Protein AF-A0A516KHA9-F1 (afdb_monomer_lite)

Structure (mmCIF, N/CA/C/O backbone):
data_AF-A0A516KHA9-F1
#
_entry.id   AF-A0A516KHA9-F1
#
loop_
_atom_site.group_PDB
_atom_site.id
_atom_site.type_symbol
_atom_site.label_atom_id
_atom_site.label_alt_id
_atom_site.label_comp_id
_atom_site.label_asym_id
_atom_site.label_entity_id
_atom_site.label_seq_id
_atom_site.pdbx_PDB_ins_code
_atom_site.Cartn_x
_atom_site.Cartn_y
_atom_site.Cartn_z
_atom_site.occupancy
_atom_site.B_iso_or_equiv
_atom_site.auth_seq_id
_atom_site.auth_comp_id
_atom_site.auth_asym_id
_atom_site.auth_atom_id
_atom_site.pdbx_PDB_model_num
ATOM 1 N N . MET A 1 1 ? 17.713 3.922 -11.144 1.00 51.28 1 MET A N 1
ATOM 2 C CA . MET A 1 1 ? 16.281 3.558 -11.245 1.00 51.28 1 MET A CA 1
ATOM 3 C C . ME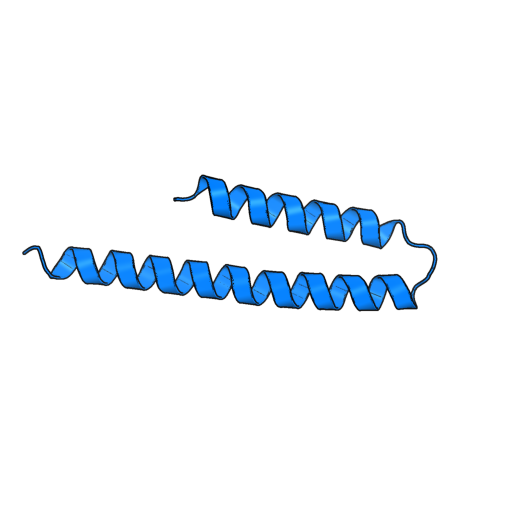T A 1 1 ? 15.719 2.875 -9.993 1.00 51.28 1 MET A C 1
ATOM 5 O O . MET A 1 1 ? 14.678 3.310 -9.526 1.00 51.28 1 MET A O 1
ATOM 9 N N . PHE A 1 2 ? 16.395 1.894 -9.381 1.00 57.34 2 PHE A N 1
ATOM 10 C CA . PHE A 1 2 ? 15.825 1.085 -8.281 1.00 57.34 2 PHE A CA 1
ATOM 11 C C . PHE A 1 2 ? 15.479 1.812 -6.962 1.00 57.34 2 PHE A C 1
ATOM 13 O O . PHE A 1 2 ? 14.587 1.368 -6.247 1.00 57.34 2 PHE A O 1
ATOM 20 N N . LYS A 1 3 ? 16.100 2.961 -6.650 1.00 59.75 3 LYS A N 1
ATOM 21 C CA . LYS A 1 3 ? 15.842 3.695 -5.390 1.00 59.75 3 LYS A CA 1
ATOM 22 C C . LYS A 1 3 ? 14.411 4.234 -5.250 1.00 59.75 3 LYS A C 1
ATOM 24 O O . LYS A 1 3 ? 13.947 4.399 -4.128 1.00 59.75 3 LYS A O 1
ATOM 29 N N . ASN A 1 4 ? 13.725 4.548 -6.352 1.00 67.75 4 ASN A N 1
ATOM 30 C CA . ASN A 1 4 ? 12.348 5.056 -6.292 1.00 67.75 4 ASN A CA 1
ATOM 31 C C . ASN A 1 4 ? 11.335 3.919 -6.116 1.00 67.75 4 ASN A C 1
ATOM 33 O O . ASN A 1 4 ? 10.380 4.080 -5.366 1.00 67.75 4 ASN A O 1
ATOM 37 N N . ALA A 1 5 ? 11.590 2.759 -6.725 1.00 68.94 5 ALA A N 1
ATOM 38 C CA . ALA A 1 5 ? 10.785 1.559 -6.522 1.00 68.94 5 ALA A CA 1
ATOM 39 C C . ALA A 1 5 ? 10.875 1.055 -5.075 1.00 68.94 5 ALA A C 1
ATOM 41 O O . ALA A 1 5 ? 9.861 0.825 -4.429 1.00 68.94 5 ALA A O 1
ATOM 42 N N . GLU A 1 6 ? 12.086 1.024 -4.515 1.00 71.50 6 GLU A N 1
ATOM 43 C CA . GLU A 1 6 ? 12.310 0.627 -3.122 1.00 71.50 6 GLU A CA 1
ATOM 44 C C . GLU A 1 6 ? 11.602 1.560 -2.118 1.00 71.50 6 GLU A C 1
ATOM 46 O O . GLU A 1 6 ? 11.089 1.113 -1.092 1.00 71.50 6 GLU A O 1
ATOM 51 N N . LYS A 1 7 ? 11.537 2.866 -2.414 1.00 73.62 7 LYS A N 1
ATOM 52 C CA . LYS A 1 7 ? 10.781 3.836 -1.603 1.00 73.62 7 LYS A CA 1
ATOM 53 C C . LYS A 1 7 ? 9.276 3.586 -1.660 1.00 73.62 7 LYS A C 1
ATOM 55 O O . LYS A 1 7 ? 8.623 3.721 -0.629 1.00 73.62 7 LYS A O 1
ATOM 60 N N . ILE A 1 8 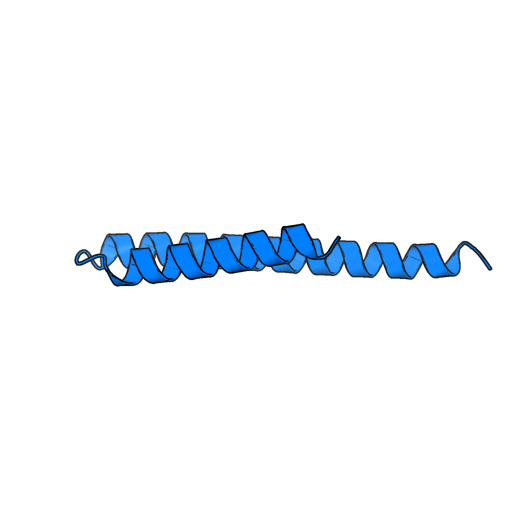? 8.747 3.227 -2.831 1.00 76.69 8 ILE A N 1
ATOM 61 C CA . ILE A 1 8 ? 7.328 2.896 -2.998 1.00 76.69 8 ILE A CA 1
ATOM 62 C C . ILE A 1 8 ? 7.006 1.638 -2.198 1.00 76.69 8 ILE A C 1
ATOM 64 O O . ILE A 1 8 ? 6.127 1.703 -1.350 1.00 76.69 8 ILE A O 1
ATOM 68 N N . SER A 1 9 ? 7.774 0.554 -2.355 1.00 75.31 9 SER A N 1
ATOM 69 C CA . SER A 1 9 ? 7.588 -0.675 -1.569 1.00 75.31 9 SER A CA 1
ATOM 70 C C . SER A 1 9 ? 7.577 -0.410 -0.059 1.00 75.31 9 SER A C 1
ATOM 72 O O . SER A 1 9 ? 6.645 -0.820 0.624 1.00 75.31 9 SER A O 1
ATOM 74 N N . LYS A 1 10 ? 8.532 0.378 0.460 1.00 76.81 10 LYS A N 1
ATOM 75 C CA . LYS A 1 10 ? 8.557 0.758 1.886 1.00 76.81 10 LYS A CA 1
ATOM 76 C C . LYS A 1 10 ? 7.328 1.564 2.315 1.00 76.81 10 LYS A C 1
ATOM 78 O O . LYS A 1 10 ? 6.851 1.392 3.434 1.00 76.81 10 LYS A O 1
ATOM 83 N N . ALA A 1 11 ? 6.823 2.451 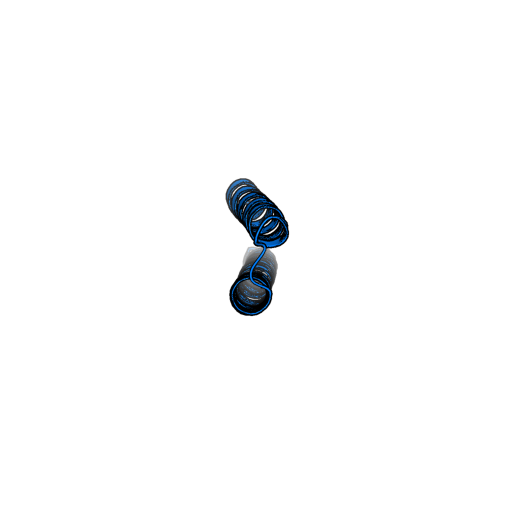1.457 1.00 76.19 11 ALA A N 1
ATOM 84 C CA . ALA A 1 11 ? 5.600 3.201 1.729 1.00 76.19 11 ALA A CA 1
ATOM 85 C C . ALA A 1 11 ? 4.367 2.284 1.783 1.00 76.19 11 ALA A C 1
ATOM 87 O O . ALA A 1 11 ? 3.519 2.472 2.652 1.00 76.19 11 ALA A O 1
ATOM 88 N N . MET A 1 12 ? 4.299 1.263 0.920 1.00 77.38 12 MET A N 1
ATOM 89 C CA . MET A 1 12 ? 3.218 0.270 0.934 1.00 77.38 12 MET A CA 1
ATOM 90 C C . MET A 1 12 ? 3.237 -0.561 2.220 1.00 77.38 12 MET A C 1
ATOM 92 O O . MET A 1 12 ? 2.207 -0.684 2.877 1.00 77.38 12 MET A O 1
ATOM 96 N N . ASP A 1 13 ? 4.412 -1.038 2.637 1.00 77.44 13 ASP A N 1
ATOM 97 C CA . ASP A 1 13 ? 4.571 -1.799 3.882 1.00 77.44 13 ASP A CA 1
ATOM 98 C C . ASP A 1 13 ? 4.161 -0.983 5.120 1.00 77.44 13 ASP A C 1
ATOM 100 O O . ASP A 1 13 ? 3.540 -1.507 6.047 1.00 77.44 13 ASP A O 1
ATOM 104 N N . MET A 1 14 ? 4.492 0.315 5.152 1.00 75.56 14 MET A N 1
ATOM 105 C CA . MET A 1 14 ? 4.066 1.213 6.234 1.00 75.56 14 MET A CA 1
ATOM 106 C C . MET A 1 14 ? 2.557 1.435 6.242 1.00 75.56 14 MET A C 1
ATOM 108 O O . MET A 1 14 ? 1.959 1.436 7.317 1.00 75.56 14 MET A O 1
ATOM 112 N N . LEU A 1 15 ? 1.936 1.596 5.071 1.00 76.50 15 LEU A N 1
ATOM 113 C CA . LEU A 1 15 ? 0.487 1.729 4.977 1.00 76.50 15 LEU A CA 1
ATOM 114 C C . LEU A 1 15 ? -0.207 0.476 5.514 1.00 76.50 15 LEU A C 1
ATOM 116 O O . LEU A 1 15 ? -1.086 0.617 6.357 1.00 76.50 15 LEU A O 1
ATOM 120 N N . ILE A 1 16 ? 0.237 -0.729 5.138 1.00 73.00 16 ILE A N 1
ATOM 121 C CA . ILE A 1 16 ? -0.318 -1.997 5.653 1.00 73.00 16 ILE A CA 1
ATOM 122 C C . ILE A 1 16 ? -0.270 -2.031 7.184 1.00 73.00 16 ILE A C 1
ATOM 124 O O . ILE A 1 16 ? -1.294 -2.267 7.820 1.00 73.00 16 ILE A O 1
ATOM 128 N N . LYS A 1 17 ? 0.885 -1.708 7.782 1.00 73.88 17 LYS A N 1
ATOM 129 C CA . LYS A 1 17 ? 1.050 -1.696 9.246 1.00 73.88 17 LYS A CA 1
ATOM 130 C C . LYS A 1 17 ? 0.109 -0.720 9.948 1.00 73.88 17 LYS A C 1
ATOM 132 O O . LYS A 1 17 ? -0.553 -1.104 10.903 1.00 73.88 17 LYS A O 1
ATOM 137 N N . VAL A 1 18 ? 0.004 0.515 9.453 1.00 72.38 18 VAL A N 1
ATOM 138 C CA . VAL A 1 18 ? -0.935 1.510 10.005 1.00 72.38 18 VAL A CA 1
ATOM 139 C C . VAL A 1 18 ? -2.383 1.040 9.845 1.00 72.38 18 VAL A C 1
ATOM 141 O O . VAL A 1 18 ? -3.226 1.318 10.692 1.00 72.38 18 VAL A O 1
ATOM 144 N N . THR A 1 19 ? -2.675 0.297 8.777 1.00 72.44 19 THR A N 1
ATOM 145 C CA . THR A 1 19 ? -4.001 -0.283 8.558 1.00 72.44 19 THR A CA 1
ATOM 146 C C . THR A 1 19 ? -4.323 -1.394 9.557 1.00 72.44 19 THR A C 1
ATOM 148 O O . THR A 1 19 ? -5.467 -1.521 9.989 1.00 72.44 19 THR A O 1
ATOM 151 N N . ASP A 1 20 ? -3.334 -2.205 9.932 1.00 70.81 20 ASP A N 1
ATOM 152 C CA . ASP A 1 20 ? -3.507 -3.289 10.900 1.00 70.81 20 ASP A CA 1
ATOM 153 C C . ASP A 1 20 ? -3.826 -2.785 12.312 1.00 70.81 20 ASP A C 1
ATOM 155 O O . ASP A 1 20 ? -4.518 -3.481 13.055 1.00 70.81 20 ASP A O 1
ATOM 159 N N . GLU A 1 21 ? -3.398 -1.567 12.646 1.00 75.56 21 GLU A N 1
ATOM 160 C CA . GLU A 1 21 ? -3.711 -0.881 13.906 1.00 75.56 21 GLU A CA 1
ATOM 161 C C . GLU A 1 21 ? -5.126 -0.264 13.928 1.00 75.56 21 GLU A C 1
ATOM 163 O O . GLU A 1 21 ? -5.571 0.241 14.960 1.00 75.56 21 GLU A O 1
ATOM 168 N N . LEU A 1 22 ? -5.874 -0.305 12.815 1.00 76.38 22 LEU A N 1
ATOM 169 C CA . LEU A 1 22 ? -7.242 0.211 12.768 1.00 76.38 22 LEU A CA 1
ATOM 170 C C . LEU A 1 22 ? -8.229 -0.767 13.419 1.00 76.38 22 LEU A C 1
ATOM 172 O O . LEU A 1 22 ? -8.512 -1.840 12.893 1.00 76.38 22 LEU A O 1
ATOM 176 N N . GLU A 1 23 ? -8.869 -0.330 14.504 1.00 74.62 23 GLU A N 1
ATOM 177 C CA . GLU A 1 23 ? -9.931 -1.088 15.188 1.00 74.62 23 GLU A CA 1
ATOM 178 C C . GLU A 1 23 ? -11.214 -1.243 14.345 1.00 74.62 23 GLU A C 1
ATOM 180 O O . GLU A 1 23 ? -12.037 -2.126 14.590 1.00 74.62 23 GLU A O 1
ATOM 185 N N . LYS A 1 24 ? -11.410 -0.383 13.334 1.00 75.56 24 LYS A N 1
ATOM 186 C CA . LYS A 1 24 ? -12.579 -0.419 12.441 1.00 75.56 24 LYS A CA 1
ATOM 187 C C . LYS A 1 24 ? -12.296 -1.260 11.199 1.00 75.56 24 LYS A C 1
ATOM 189 O O . LYS A 1 24 ? -11.703 -0.764 10.241 1.00 75.56 24 LYS A O 1
ATOM 194 N N . LEU A 1 25 ? -12.818 -2.487 11.205 1.00 76.12 25 LEU A N 1
ATOM 195 C CA . LEU A 1 25 ? -12.651 -3.490 10.146 1.00 76.12 25 LEU A CA 1
ATOM 196 C C . LEU A 1 25 ? -12.959 -2.953 8.735 1.00 76.12 25 LEU A C 1
ATOM 198 O O . LEU A 1 25 ? -12.170 -3.143 7.820 1.00 76.12 25 LEU A O 1
ATOM 202 N N . GLU A 1 26 ? -14.045 -2.193 8.578 1.00 74.94 26 GLU A N 1
ATOM 203 C CA . GLU A 1 26 ? -14.454 -1.628 7.281 1.00 74.94 26 GLU A CA 1
ATOM 204 C C . GLU A 1 26 ? -13.415 -0.646 6.706 1.00 74.94 26 GLU A C 1
ATOM 206 O O . GLU A 1 26 ? -13.114 -0.667 5.514 1.00 74.94 26 GLU A O 1
ATOM 211 N N . ARG A 1 27 ? -12.792 0.188 7.554 1.00 71.12 27 ARG A N 1
ATOM 212 C CA . ARG A 1 27 ? -11.701 1.078 7.111 1.00 71.12 27 ARG A CA 1
ATOM 213 C C . ARG A 1 27 ? -10.441 0.297 6.777 1.00 71.12 27 ARG A C 1
ATOM 215 O O . ARG A 1 27 ? -9.701 0.703 5.885 1.00 71.12 27 ARG A O 1
ATOM 222 N N . LYS A 1 28 ? -10.202 -0.803 7.492 1.00 77.44 28 LYS A N 1
ATOM 223 C CA . LYS A 1 28 ? -9.070 -1.685 7.232 1.00 77.44 28 LYS A CA 1
ATOM 224 C C . LYS A 1 28 ? -9.193 -2.346 5.862 1.00 77.44 28 LYS A C 1
ATOM 226 O O . LYS A 1 28 ? -8.252 -2.292 5.079 1.00 77.44 28 LYS A O 1
ATOM 231 N N . GLU A 1 29 ? -10.364 -2.877 5.532 1.00 77.69 29 GLU A N 1
ATOM 232 C CA . GLU A 1 29 ? -10.636 -3.485 4.225 1.00 77.69 29 GLU A CA 1
ATOM 233 C C . GLU A 1 29 ? -10.509 -2.476 3.074 1.00 77.69 29 GLU A C 1
ATOM 235 O O . GLU A 1 29 ? -9.858 -2.768 2.071 1.00 77.69 29 GLU A O 1
ATOM 240 N N . GLN A 1 30 ? -11.044 -1.260 3.241 1.00 73.69 30 GLN A N 1
ATOM 241 C CA . GLN A 1 30 ? -10.915 -0.190 2.243 1.00 73.69 30 GLN A CA 1
ATOM 242 C C . GLN A 1 30 ? -9.453 0.202 1.990 1.00 73.69 30 GLN A C 1
ATOM 244 O O . GLN A 1 30 ? -9.057 0.370 0.837 1.00 73.69 30 GLN A O 1
ATOM 249 N N . LEU A 1 31 ? -8.630 0.326 3.038 1.00 79.38 31 LEU A N 1
ATOM 250 C CA . LEU A 1 31 ? -7.215 0.661 2.855 1.00 79.38 31 LEU A CA 1
ATOM 251 C C . LEU A 1 31 ? -6.436 -0.488 2.209 1.00 7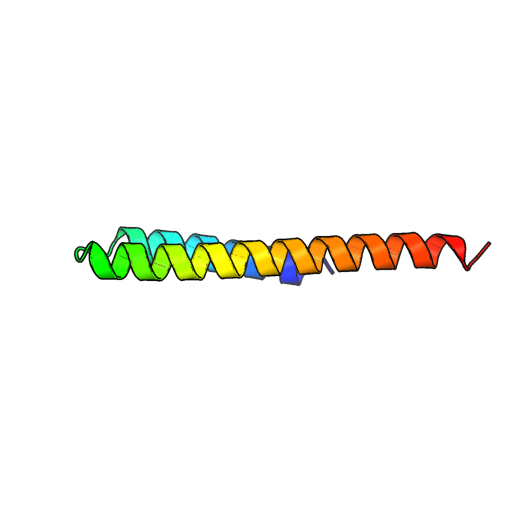9.38 31 LEU A C 1
ATOM 253 O O . LEU A 1 31 ? -5.620 -0.239 1.326 1.00 79.38 31 LEU A O 1
ATOM 257 N N . VAL A 1 32 ? -6.697 -1.736 2.612 1.00 79.12 32 VAL A N 1
ATOM 258 C CA . VAL A 1 32 ? -6.062 -2.918 2.007 1.00 79.12 32 VAL A CA 1
ATOM 259 C C . VAL A 1 32 ? -6.367 -2.988 0.509 1.00 79.12 32 VAL A C 1
ATOM 261 O O . VAL A 1 32 ? -5.455 -3.247 -0.275 1.00 79.12 32 VAL A O 1
ATOM 264 N N . ALA A 1 33 ? -7.600 -2.687 0.091 1.00 79.31 33 ALA A N 1
ATOM 265 C CA . ALA A 1 33 ? -7.965 -2.634 -1.324 1.00 79.31 33 ALA A CA 1
ATOM 266 C C . ALA A 1 33 ? -7.139 -1.590 -2.100 1.00 79.31 33 ALA A C 1
ATOM 268 O O . ALA A 1 33 ? -6.549 -1.912 -3.132 1.00 79.31 33 ALA A O 1
ATOM 269 N N . VAL A 1 34 ? -7.008 -0.372 -1.563 1.00 79.00 34 VAL A N 1
ATOM 270 C CA . VAL A 1 34 ? -6.211 0.705 -2.182 1.00 79.00 34 VAL A CA 1
ATOM 271 C C . VAL A 1 34 ? -4.722 0.345 -2.250 1.00 79.00 34 VAL A C 1
ATOM 273 O O . VAL A 1 34 ? -4.060 0.587 -3.260 1.00 79.00 34 VAL A O 1
ATOM 276 N N . ILE A 1 35 ? -4.177 -0.269 -1.197 1.00 80.56 35 ILE A N 1
ATOM 277 C CA . ILE A 1 35 ? -2.789 -0.754 -1.168 1.00 80.56 35 ILE A CA 1
ATOM 278 C C . ILE A 1 35 ? -2.580 -1.846 -2.226 1.00 80.56 35 ILE A C 1
ATOM 280 O O . ILE A 1 35 ? -1.546 -1.880 -2.894 1.00 80.56 35 ILE A O 1
ATOM 284 N N . HIS A 1 36 ? -3.549 -2.734 -2.423 1.00 80.69 36 HIS A N 1
ATOM 285 C CA . HIS A 1 36 ? -3.439 -3.779 -3.433 1.00 80.69 36 HIS A CA 1
ATOM 286 C C . HIS A 1 36 ? -3.436 -3.193 -4.855 1.00 80.69 36 HIS A C 1
ATOM 288 O O . HIS A 1 36 ? -2.571 -3.541 -5.660 1.00 80.69 36 HIS A O 1
ATOM 294 N N . GLU A 1 37 ? -4.326 -2.242 -5.153 1.00 78.44 37 GLU A N 1
ATOM 295 C CA . GLU A 1 37 ? -4.355 -1.548 -6.451 1.00 78.44 37 GLU A CA 1
ATOM 296 C C . GLU A 1 37 ? -3.043 -0.814 -6.747 1.00 78.44 37 GLU A C 1
ATOM 298 O O . GLU A 1 37 ? -2.469 -0.961 -7.830 1.00 78.44 37 GLU A O 1
ATOM 303 N N . LEU A 1 38 ? -2.510 -0.084 -5.764 1.00 80.12 38 LEU A N 1
ATOM 304 C CA . LEU A 1 38 ? -1.218 0.592 -5.891 1.00 80.12 38 LEU A CA 1
ATOM 305 C C . LEU A 1 38 ? -0.071 -0.398 -6.165 1.00 80.12 38 LEU A C 1
ATOM 307 O O . LEU A 1 38 ? 0.842 -0.083 -6.931 1.00 80.12 38 LEU A O 1
ATOM 311 N N . SER A 1 39 ? -0.128 -1.602 -5.588 1.00 78.81 39 SER A N 1
ATOM 312 C CA . SER A 1 39 ? 0.900 -2.635 -5.765 1.00 78.81 39 SER A CA 1
ATOM 313 C C . SER A 1 39 ? 0.899 -3.164 -7.196 1.00 78.81 39 SER A C 1
ATOM 315 O O . SER A 1 39 ? 1.960 -3.299 -7.806 1.00 78.81 39 SER A O 1
ATOM 317 N N . VAL A 1 40 ? -0.292 -3.406 -7.751 1.00 81.69 40 VAL A N 1
ATOM 318 C CA . VAL A 1 40 ? -0.472 -3.863 -9.136 1.00 81.69 40 VAL A CA 1
ATOM 319 C C . VAL A 1 40 ? 0.063 -2.826 -10.120 1.00 81.69 40 VAL A C 1
ATOM 321 O O . VAL A 1 40 ? 0.853 -3.164 -11.001 1.00 81.69 40 VAL A O 1
ATOM 324 N N . VAL A 1 41 ? -0.299 -1.551 -9.941 1.00 80.00 41 VAL A N 1
ATOM 325 C CA . VAL A 1 41 ? 0.195 -0.461 -10.798 1.00 80.00 41 VAL A CA 1
ATOM 326 C C . VAL A 1 41 ? 1.717 -0.340 -10.701 1.00 80.00 41 VAL A C 1
ATOM 328 O O . VAL A 1 41 ? 2.393 -0.204 -11.722 1.00 80.00 41 VAL A O 1
ATOM 331 N N . HIS A 1 42 ? 2.281 -0.442 -9.494 1.00 77.88 42 HIS A N 1
ATOM 332 C CA . HIS A 1 42 ? 3.728 -0.381 -9.308 1.00 77.88 42 HIS A CA 1
ATOM 333 C C . HIS A 1 42 ? 4.459 -1.523 -10.029 1.00 77.88 42 HIS A C 1
ATOM 335 O O . HIS A 1 42 ? 5.456 -1.279 -10.711 1.00 77.88 42 HIS A O 1
ATOM 341 N N . GLN A 1 43 ? 3.952 -2.754 -9.915 1.00 75.06 43 GLN A N 1
ATOM 342 C CA . GLN A 1 43 ? 4.512 -3.912 -10.614 1.00 75.06 43 GLN A CA 1
ATOM 343 C C . GLN A 1 43 ? 4.398 -3.782 -12.137 1.00 75.06 43 GLN A C 1
ATOM 345 O O . GLN A 1 43 ? 5.360 -4.108 -12.832 1.00 75.06 43 GLN A O 1
ATOM 350 N N . GLY A 1 44 ? 3.281 -3.253 -12.649 1.00 78.06 44 GLY A N 1
ATOM 351 C CA . GLY A 1 44 ? 3.100 -2.970 -14.075 1.00 78.06 44 GLY A CA 1
ATOM 352 C C . GLY A 1 44 ? 4.158 -2.005 -14.611 1.00 78.06 44 GLY A C 1
ATOM 353 O O . GLY A 1 44 ? 4.897 -2.347 -15.529 1.00 78.06 44 GLY A O 1
ATOM 354 N N . VAL A 1 45 ? 4.337 -0.855 -13.952 1.00 78.44 45 VAL A N 1
ATOM 355 C CA . VAL A 1 45 ? 5.352 0.141 -14.343 1.00 78.44 45 VAL A CA 1
ATOM 356 C C . VAL A 1 45 ? 6.772 -0.437 -14.301 1.00 78.44 45 VAL A C 1
ATOM 358 O O . VAL A 1 45 ? 7.593 -0.133 -15.166 1.00 78.44 45 VAL A O 1
ATOM 361 N N . LEU A 1 46 ? 7.087 -1.281 -13.313 1.00 75.12 46 LEU A N 1
ATOM 362 C CA . LEU A 1 46 ? 8.382 -1.967 -13.260 1.00 75.12 46 LEU A CA 1
ATOM 363 C C . LEU A 1 46 ? 8.573 -2.961 -14.412 1.00 75.12 46 LEU A C 1
ATOM 365 O O . LEU A 1 46 ? 9.675 -3.047 -14.959 1.00 75.12 46 LEU A O 1
ATOM 369 N N . GLY A 1 47 ? 7.525 -3.702 -14.776 1.00 75.12 47 GLY A N 1
ATOM 370 C CA . GLY A 1 47 ? 7.529 -4.609 -15.923 1.00 75.12 47 GLY A CA 1
ATOM 371 C C . GLY A 1 47 ? 7.744 -3.870 -17.244 1.00 75.12 47 GLY A C 1
ATOM 372 O O . GLY A 1 47 ? 8.600 -4.266 -18.041 1.00 75.12 47 GLY A O 1
ATOM 373 N N . ASP A 1 48 ? 7.048 -2.752 -17.435 1.00 74.31 48 ASP A N 1
ATOM 374 C CA . ASP A 1 48 ? 7.151 -1.921 -18.637 1.00 74.31 48 ASP A CA 1
ATOM 375 C C . ASP A 1 48 ? 8.546 -1.300 -18.775 1.00 74.31 48 ASP A C 1
ATOM 377 O O . ASP A 1 48 ? 9.163 -1.379 -19.836 1.00 74.31 48 ASP A O 1
ATOM 381 N N . LEU A 1 49 ? 9.101 -0.759 -17.682 1.00 70.06 49 LEU A N 1
ATOM 382 C CA . LEU A 1 49 ? 10.462 -0.210 -17.666 1.00 70.06 49 LEU A CA 1
ATOM 383 C C . LEU A 1 49 ? 11.523 -1.270 -17.976 1.00 70.06 49 LEU A C 1
ATOM 385 O O . LEU A 1 49 ? 12.492 -0.982 -18.678 1.00 70.06 49 LEU A O 1
ATOM 389 N N . ARG A 1 50 ? 11.352 -2.498 -17.468 1.00 68.19 50 ARG A N 1
ATOM 390 C CA . ARG A 1 50 ? 12.266 -3.611 -17.760 1.00 68.19 50 ARG A CA 1
ATOM 391 C C . ARG A 1 50 ? 12.206 -4.015 -19.231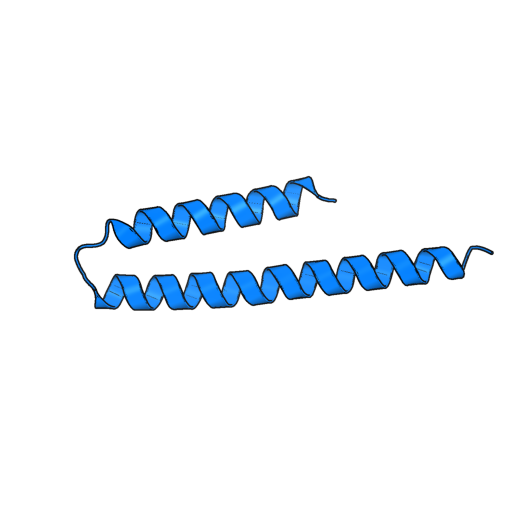 1.00 68.19 50 ARG A C 1
ATOM 393 O O . ARG A 1 50 ? 13.243 -4.293 -19.824 1.00 68.19 50 ARG A O 1
ATOM 400 N N . THR A 1 51 ? 11.008 -4.031 -19.804 1.00 68.31 51 THR A N 1
ATOM 401 C CA . THR A 1 51 ? 10.788 -4.366 -21.216 1.00 68.31 51 THR A CA 1
ATOM 402 C C . THR A 1 51 ? 11.369 -3.291 -22.132 1.00 68.31 51 THR A C 1
ATOM 404 O O . THR A 1 51 ? 12.064 -3.615 -23.090 1.00 68.31 51 THR A O 1
ATOM 407 N N . TYR A 1 52 ? 11.170 -2.012 -21.800 1.00 60.97 52 TYR A N 1
ATOM 408 C CA . TYR A 1 52 ? 11.750 -0.898 -22.550 1.00 60.97 52 TYR A CA 1
ATOM 409 C C . TYR A 1 52 ? 13.283 -0.937 -22.543 1.00 60.97 52 TYR A C 1
ATOM 411 O O . TYR A 1 52 ? 13.895 -0.850 -23.601 1.00 60.97 52 TYR A O 1
ATOM 419 N N . ALA A 1 53 ? 13.895 -1.140 -21.370 1.00 59.44 53 ALA A N 1
ATOM 420 C CA . ALA A 1 53 ? 15.349 -1.243 -21.248 1.00 59.44 53 ALA A CA 1
ATOM 421 C C . ALA A 1 53 ? 15.928 -2.406 -22.074 1.00 59.44 53 ALA A C 1
ATOM 423 O O . ALA A 1 53 ? 16.964 -2.252 -22.710 1.00 59.44 53 ALA A O 1
ATOM 424 N N . HIS A 1 54 ? 15.237 -3.550 -22.111 1.00 61.31 54 HIS A N 1
ATOM 425 C CA . HIS A 1 54 ? 15.679 -4.695 -22.905 1.00 61.31 54 HIS A CA 1
ATOM 426 C C . HIS A 1 54 ? 15.617 -4.431 -24.415 1.00 61.31 54 HIS A C 1
ATOM 428 O O . HIS A 1 54 ? 16.491 -4.885 -25.144 1.00 61.31 54 HIS A O 1
ATOM 434 N N . ASN A 1 55 ? 14.614 -3.685 -24.885 1.00 60.78 55 ASN A N 1
ATOM 435 C CA . ASN A 1 55 ? 14.464 -3.374 -26.306 1.00 60.78 55 ASN A CA 1
ATOM 436 C C . ASN A 1 55 ? 15.496 -2.348 -26.796 1.00 60.78 55 ASN A C 1
ATOM 438 O O . ASN A 1 55 ? 15.957 -2.457 -27.927 1.00 60.78 55 ASN A O 1
ATOM 442 N N . THR A 1 56 ? 15.910 -1.398 -25.953 1.00 59.41 56 THR A N 1
ATOM 443 C CA . THR A 1 56 ? 16.964 -0.434 -26.311 1.00 59.41 56 THR A CA 1
ATOM 444 C C . THR A 1 56 ? 18.353 -1.068 -26.416 1.00 59.41 56 THR A C 1
ATOM 446 O O . THR A 1 56 ? 19.164 -0.598 -27.202 1.00 59.41 56 THR A O 1
ATOM 449 N N . ASP A 1 57 ? 18.619 -2.171 -25.707 1.00 54.41 57 ASP A N 1
ATOM 450 C CA . ASP A 1 57 ? 19.903 -2.888 -25.798 1.00 54.41 57 ASP A CA 1
ATOM 451 C C . ASP A 1 57 ? 20.092 -3.627 -27.149 1.00 54.41 57 ASP A C 1
ATOM 453 O O . ASP A 1 57 ? 21.207 -4.035 -27.479 1.00 54.41 57 ASP A O 1
ATOM 457 N N . TYR A 1 58 ? 19.024 -3.810 -27.941 1.00 53.69 58 TYR A N 1
ATOM 458 C CA . TYR A 1 58 ? 19.078 -4.427 -29.277 1.00 53.69 58 TYR A CA 1
ATOM 459 C C . TYR A 1 58 ? 19.181 -3.422 -30.429 1.00 53.69 58 TYR A C 1
ATOM 461 O O . TYR A 1 58 ? 19.538 -3.828 -31.531 1.00 53.69 58 TYR A O 1
ATOM 469 N N . GLU A 1 59 ? 18.874 -2.142 -30.206 1.00 52.88 59 GLU A N 1
ATOM 470 C CA . GLU A 1 59 ? 18.957 -1.112 -31.255 1.00 52.88 59 GLU A CA 1
ATOM 471 C C . GLU A 1 59 ? 20.368 -0.507 -31.399 1.00 52.88 59 GLU A C 1
ATOM 473 O O . GLU A 1 59 ? 20.634 0.178 -32.383 1.00 52.88 59 GLU A O 1
ATOM 478 N N . ASP A 1 60 ? 21.285 -0.813 -30.472 1.00 51.53 60 ASP A N 1
ATOM 479 C CA . ASP A 1 60 ? 22.681 -0.338 -30.456 1.00 51.53 60 ASP A CA 1
ATOM 480 C C . ASP A 1 60 ? 23.720 -1.377 -30.974 1.00 51.53 60 ASP A C 1
ATOM 482 O O . ASP A 1 60 ? 24.923 -1.185 -30.779 1.00 51.53 60 ASP A O 1
ATOM 486 N N . ASN A 1 61 ? 23.296 -2.463 -31.648 1.00 44.38 61 ASN A N 1
ATOM 487 C CA . ASN A 1 61 ? 24.182 -3.437 -32.332 1.00 44.38 61 ASN A CA 1
ATOM 488 C C . ASN A 1 61 ? 23.984 -3.476 -33.853 1.00 44.38 61 ASN A C 1
ATOM 490 O O . ASN A 1 61 ? 22.839 -3.719 -34.294 1.00 44.38 61 ASN A O 1
#

Secondary structure (DSSP, 8-state):
-HHHHHHHHHHHHHHHHHHHT-S-HHHHHHHHHHHHHHHHHHHHHHHHHHHHHHHHHHHT-

Organism: NCBI:txid2594883

Seque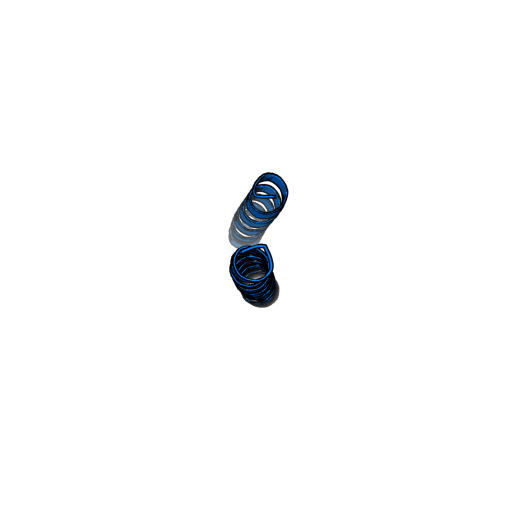nce (61 aa):
MFKNAEKISKAMDMLIKVTDELEKLERKEQLVAVIHELSVVHQGVLGDLRTYAHNTDYEDN

Radius of gyration: 16.33 Å; chains: 1; bounding box: 39×10×48 Å

pLDDT: mean 71.38, std 8.9, range [44.38, 81.69]

Foldseek 3Di:
DVVVLVVLVVVLVVQLVVLVPDPDPVSSVVSVVVSVVSVVVSVVVVVVVVVVVVVVVVVVD